Protein AF-A0A8T8HR46-F1 (afdb_monomer_lite)

Radius of gyration: 17.13 Å; chains: 1; bounding box: 36×14×49 Å

InterPro domains:
  IPR000883 Cytochrome c oxidase subunit I [PR01165] (3-28)
  IPR000883 Cytochrome c oxidase subunit I [PR01165] (50-63)
  IPR000883 Cytochrome c oxidase subunit I [PTHR10422] (2-63)
  IPR023616 Cytochrome c oxidase-like, subunit I domain [PS50855] (1-63)
  IPR036927 Cytochrome c oxidase-like, subunit I superfamily [G3DSA:1.20.210.10] (1-63)
  IPR036927 Cytochrome c oxidase-like, subunit I superfamily [SSF81442] (2-63)

pLDDT: mean 93.07, std 5.1, range [70.88, 97.75]

Structure (mmCIF, N/CA/C/O backbone):
data_AF-A0A8T8HR46-F1
#
_entry.id   AF-A0A8T8HR46-F1
#
loop_
_atom_site.group_PDB
_atom_site.id
_atom_site.type_symbol
_atom_site.label_atom_id
_atom_site.label_alt_id
_atom_site.label_comp_id
_atom_si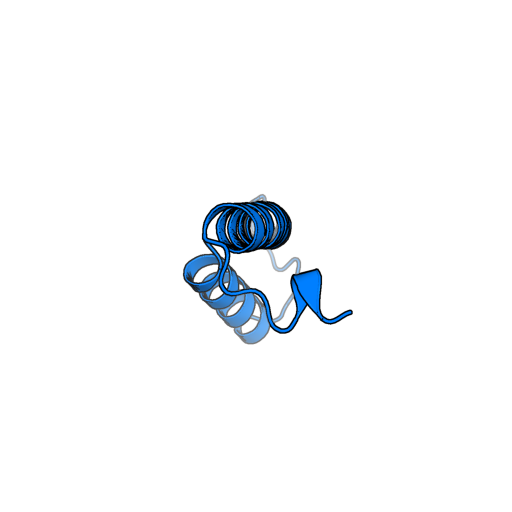te.label_asym_id
_atom_site.label_entity_id
_atom_site.label_seq_id
_atom_site.pdbx_PDB_ins_code
_atom_site.Cartn_x
_atom_site.Cartn_y
_atom_site.Cartn_z
_atom_site.occupancy
_atom_site.B_iso_or_equiv
_atom_site.auth_seq_id
_atom_site.auth_comp_id
_atom_site.auth_asym_id
_atom_site.auth_atom_id
_atom_site.pdbx_PDB_model_num
ATOM 1 N N . LEU A 1 1 ? 9.901 6.243 -21.628 1.00 70.88 1 LEU A N 1
ATOM 2 C CA . LEU A 1 1 ? 9.036 5.124 -21.187 1.00 70.88 1 LEU A CA 1
ATOM 3 C C . LEU A 1 1 ? 9.722 3.762 -21.313 1.00 70.88 1 LEU A C 1
ATOM 5 O O . LEU A 1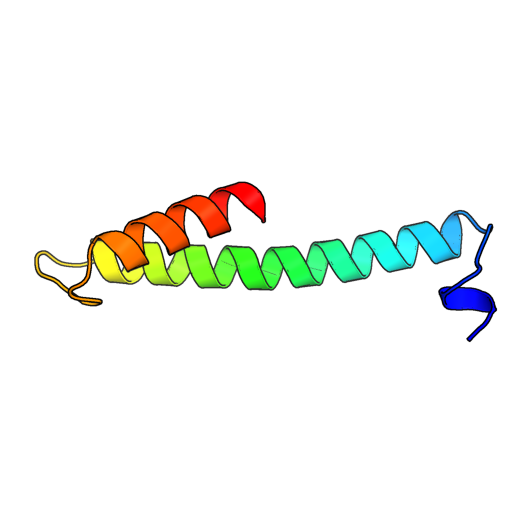 1 ? 9.808 3.067 -20.311 1.00 70.88 1 LEU A O 1
ATOM 9 N N . ASN A 1 2 ? 10.259 3.411 -22.491 1.00 82.00 2 ASN A N 1
ATOM 10 C CA . ASN A 1 2 ? 10.817 2.074 -22.770 1.00 82.00 2 ASN A CA 1
ATOM 11 C C . ASN A 1 2 ? 11.847 1.583 -21.745 1.00 82.00 2 ASN A C 1
ATOM 13 O O . ASN A 1 2 ? 11.770 0.439 -21.321 1.00 82.00 2 ASN A O 1
ATOM 17 N N . LYS A 1 3 ? 12.741 2.464 -21.275 1.00 84.38 3 LYS A N 1
ATOM 18 C CA . LYS A 1 3 ? 13.746 2.121 -20.258 1.00 84.38 3 LYS A CA 1
ATOM 19 C C . LYS A 1 3 ? 13.153 1.618 -18.934 1.00 84.38 3 LYS A C 1
ATOM 21 O O . LYS A 1 3 ? 13.795 0.818 -18.276 1.00 84.38 3 LYS A O 1
ATOM 26 N N . TRP A 1 4 ? 11.982 2.101 -18.523 1.00 88.06 4 TRP A N 1
ATOM 27 C CA . TRP A 1 4 ? 11.411 1.792 -17.206 1.00 88.06 4 TRP A CA 1
ATOM 28 C C . TRP A 1 4 ? 10.293 0.752 -17.285 1.00 88.06 4 TRP A C 1
ATOM 30 O O . TRP A 1 4 ? 10.226 -0.121 -16.433 1.00 88.06 4 TRP A O 1
ATOM 40 N N . LEU A 1 5 ? 9.446 0.812 -18.320 1.00 90.38 5 LEU A N 1
ATOM 41 C CA . LEU A 1 5 ? 8.325 -0.124 -18.484 1.00 90.38 5 LEU A CA 1
ATOM 42 C C . LEU A 1 5 ? 8.701 -1.412 -19.226 1.00 90.38 5 LEU A C 1
ATOM 44 O O . LEU A 1 5 ? 8.095 -2.447 -18.984 1.00 90.38 5 LEU A O 1
ATOM 48 N N . PHE A 1 6 ? 9.697 -1.363 -20.113 1.00 94.44 6 PHE A N 1
ATOM 49 C CA . PHE A 1 6 ? 10.131 -2.503 -20.929 1.00 94.44 6 PHE A CA 1
ATOM 50 C C . PHE 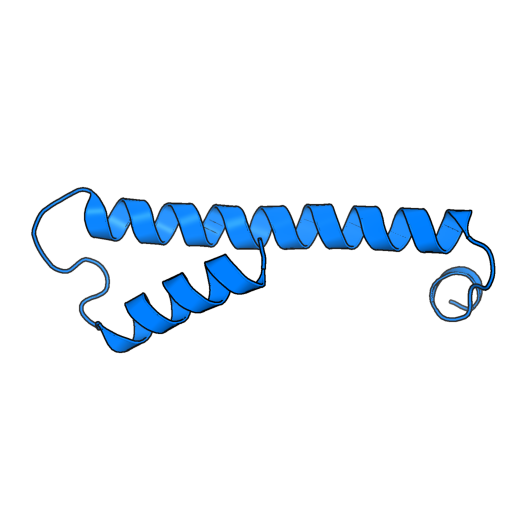A 1 6 ? 11.623 -2.805 -20.718 1.00 94.44 6 PHE A C 1
ATOM 52 O O . PHE A 1 6 ? 12.330 -3.184 -21.651 1.00 94.44 6 PHE A O 1
ATOM 59 N N . SER A 1 7 ? 12.127 -2.588 -19.496 1.00 90.62 7 SER A N 1
ATOM 60 C CA . SER A 1 7 ? 13.533 -2.840 -19.168 1.00 90.62 7 SER A CA 1
ATOM 61 C C . SER A 1 7 ? 13.832 -4.328 -19.059 1.00 90.62 7 SER A C 1
ATOM 63 O O . SER A 1 7 ? 13.094 -5.069 -18.417 1.00 90.62 7 SER A O 1
ATOM 65 N N . THR A 1 8 ? 14.976 -4.743 -19.590 1.00 93.38 8 THR A N 1
ATOM 66 C CA . THR A 1 8 ? 15.584 -6.058 -19.329 1.00 93.38 8 THR A CA 1
ATOM 67 C C . THR A 1 8 ? 16.845 -5.947 -18.466 1.00 93.38 8 THR A C 1
ATOM 69 O O . THR A 1 8 ? 17.465 -6.953 -18.127 1.00 93.38 8 THR A O 1
ATOM 72 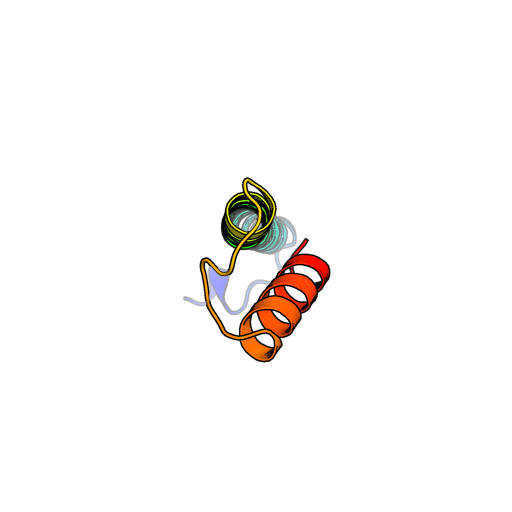N N . ASN A 1 9 ? 17.248 -4.727 -18.092 1.00 96.19 9 ASN A N 1
ATOM 73 C CA . ASN A 1 9 ? 18.439 -4.494 -17.287 1.00 96.19 9 ASN A CA 1
ATOM 74 C C . ASN A 1 9 ? 18.130 -4.715 -15.799 1.00 96.19 9 ASN A C 1
ATOM 76 O O . ASN A 1 9 ? 17.326 -3.995 -15.207 1.00 96.19 9 ASN A O 1
ATOM 80 N N . HIS A 1 10 ? 18.821 -5.671 -15.173 1.00 95.38 10 HIS A N 1
ATOM 81 C CA . HIS A 1 10 ? 18.631 -6.026 -13.762 1.00 95.38 10 HIS A CA 1
ATOM 82 C C . HIS A 1 10 ? 18.861 -4.856 -12.793 1.00 95.38 10 HIS A C 1
ATOM 84 O O . HIS A 1 10 ? 18.272 -4.844 -11.717 1.00 95.38 10 HIS A O 1
ATOM 90 N N . LYS A 1 11 ? 19.681 -3.859 -13.157 1.00 95.75 11 LYS A N 1
ATOM 91 C CA . LYS A 1 11 ? 19.907 -2.673 -12.315 1.00 95.75 11 LYS A CA 1
ATOM 92 C C . LYS A 1 11 ? 18.683 -1.768 -12.284 1.00 95.75 11 LYS A C 1
ATOM 94 O O . LYS A 1 11 ? 18.253 -1.367 -11.210 1.00 95.75 11 LYS A O 1
ATOM 99 N N . ASP A 1 12 ? 18.107 -1.491 -13.452 1.00 93.69 12 ASP A N 1
ATOM 100 C CA . ASP A 1 12 ? 16.905 -0.663 -13.562 1.00 93.69 12 ASP A CA 1
ATOM 101 C C . ASP A 1 12 ? 15.731 -1.365 -12.857 1.00 93.69 12 ASP A C 1
ATOM 103 O O . ASP A 1 12 ? 15.057 -0.761 -12.022 1.00 93.69 12 ASP A O 1
ATOM 107 N N . ILE A 1 13 ? 15.559 -2.672 -13.089 1.00 95.88 13 ILE A N 1
ATOM 108 C CA . ILE A 1 13 ? 14.552 -3.488 -12.394 1.00 95.88 13 ILE A CA 1
ATOM 109 C C . ILE A 1 13 ? 14.787 -3.457 -10.876 1.00 95.88 13 ILE A C 1
ATOM 111 O O . ILE A 1 13 ? 13.865 -3.151 -10.126 1.00 95.88 13 ILE A O 1
ATOM 115 N N . GLY A 1 14 ? 16.017 -3.687 -10.407 1.00 96.94 14 GLY A N 1
ATOM 116 C CA . GLY A 1 14 ? 16.350 -3.648 -8.980 1.00 96.94 14 GLY A CA 1
ATOM 117 C C . GLY A 1 14 ? 16.024 -2.304 -8.322 1.00 96.94 14 GLY A C 1
ATOM 118 O O . GLY A 1 14 ? 15.459 -2.276 -7.229 1.00 96.94 14 GLY A O 1
ATOM 119 N N . THR A 1 15 ? 16.288 -1.185 -9.005 1.00 95.69 15 THR A N 1
ATOM 120 C CA . THR A 1 15 ? 15.892 0.140 -8.498 1.00 95.69 15 THR A CA 1
ATOM 121 C C . THR A 1 15 ? 14.375 0.309 -8.409 1.00 95.69 15 THR A C 1
ATOM 123 O O . THR A 1 15 ? 13.893 0.869 -7.427 1.00 95.69 15 THR A O 1
ATOM 126 N N . LEU A 1 16 ? 13.608 -0.229 -9.364 1.00 96.56 16 LEU A N 1
ATOM 127 C CA . LEU A 1 16 ? 12.142 -0.209 -9.312 1.00 96.56 16 LEU A CA 1
ATOM 128 C C . LEU A 1 16 ? 11.597 -1.040 -8.142 1.00 96.56 16 LEU A C 1
ATOM 130 O O . LEU A 1 16 ? 10.707 -0.568 -7.436 1.00 96.56 16 LEU A O 1
ATOM 134 N N . TYR A 1 17 ? 12.160 -2.226 -7.885 1.00 97.06 17 TYR A N 1
ATOM 135 C CA . TYR A 1 17 ? 11.804 -3.037 -6.712 1.00 97.06 17 TYR A CA 1
ATOM 136 C C . TYR A 1 17 ? 12.101 -2.309 -5.402 1.00 97.06 17 TYR A C 1
ATOM 138 O O . TYR A 1 17 ? 11.288 -2.351 -4.484 1.00 97.06 17 TYR A O 1
ATOM 146 N N . PHE A 1 18 ? 13.236 -1.612 -5.314 1.00 97.31 18 PHE A N 1
ATOM 147 C CA . PHE A 1 18 ? 13.591 -0.853 -4.117 1.00 97.31 18 PHE A CA 1
ATOM 148 C C . PHE A 1 18 ? 12.629 0.313 -3.865 1.00 97.31 18 PHE A C 1
ATOM 150 O O . PHE A 1 18 ? 12.164 0.499 -2.742 1.00 97.31 18 PHE A O 1
ATOM 157 N N . ILE A 1 19 ? 12.284 1.065 -4.915 1.00 97.00 19 ILE A N 1
ATOM 158 C CA . ILE A 1 19 ? 11.312 2.163 -4.826 1.00 97.00 19 ILE A CA 1
ATOM 159 C C . ILE A 1 19 ? 9.942 1.626 -4.400 1.00 97.00 19 ILE A C 1
ATOM 161 O O . ILE A 1 19 ? 9.322 2.180 -3.491 1.00 97.00 19 ILE A O 1
ATOM 165 N N . PHE A 1 20 ? 9.486 0.533 -5.016 1.00 97.06 20 PHE A N 1
ATOM 166 C CA . PHE A 1 20 ? 8.221 -0.099 -4.653 1.00 97.06 20 PHE A CA 1
ATOM 167 C C . PHE A 1 20 ? 8.235 -0.616 -3.212 1.00 97.06 20 PHE A C 1
ATOM 169 O O . PHE A 1 20 ? 7.304 -0.337 -2.465 1.00 97.06 20 PHE A O 1
ATOM 176 N N . GLY A 1 21 ? 9.302 -1.300 -2.796 1.00 96.75 21 GLY A N 1
ATOM 177 C CA . GLY A 1 21 ? 9.448 -1.819 -1.437 1.00 96.75 21 GLY A CA 1
ATOM 178 C C . GLY A 1 21 ? 9.465 -0.712 -0.383 1.00 96.75 21 GLY A C 1
ATOM 179 O O . GLY A 1 21 ? 8.784 -0.821 0.631 1.00 96.75 21 GLY A O 1
ATOM 180 N N . MET A 1 22 ? 10.172 0.393 -0.637 1.00 97.19 22 MET A N 1
ATOM 181 C CA . MET A 1 22 ? 10.169 1.554 0.259 1.00 97.19 22 MET A CA 1
ATOM 182 C C . MET A 1 22 ? 8.774 2.187 0.360 1.00 97.19 22 MET A C 1
ATOM 184 O O . MET A 1 22 ? 8.328 2.524 1.457 1.00 97.19 22 MET A O 1
ATOM 188 N N . TRP A 1 23 ? 8.063 2.321 -0.763 1.00 97.75 23 TRP A N 1
ATOM 189 C CA . TRP A 1 23 ? 6.701 2.854 -0.777 1.00 97.75 23 TRP A CA 1
ATOM 190 C C . TRP A 1 23 ? 5.710 1.932 -0.055 1.00 97.75 23 TRP A C 1
ATOM 192 O O . TRP A 1 23 ? 4.976 2.389 0.821 1.00 97.75 23 TRP A O 1
ATOM 202 N N . ALA A 1 24 ? 5.735 0.633 -0.359 1.00 96.88 24 ALA A N 1
ATOM 203 C CA . ALA A 1 24 ? 4.909 -0.376 0.300 1.00 96.88 24 ALA A CA 1
ATOM 204 C C . ALA A 1 24 ? 5.193 -0.422 1.810 1.00 96.88 24 ALA A C 1
ATOM 206 O O . ALA A 1 24 ? 4.259 -0.434 2.606 1.00 96.88 24 ALA A O 1
ATOM 207 N N . GLY A 1 25 ? 6.462 -0.318 2.216 1.00 96.06 25 GLY A N 1
ATOM 208 C CA . GLY A 1 25 ? 6.863 -0.230 3.620 1.00 96.06 25 GLY A CA 1
ATOM 209 C C . GLY A 1 25 ? 6.308 1.002 4.346 1.00 96.06 25 GLY A C 1
ATOM 210 O O . GLY A 1 25 ? 5.848 0.906 5.488 1.00 96.06 25 GLY A O 1
ATOM 211 N N . MET A 1 26 ? 6.278 2.167 3.689 1.00 96.62 26 MET A N 1
ATOM 212 C CA . MET A 1 26 ? 5.620 3.361 4.242 1.00 96.62 26 MET A CA 1
ATOM 213 C C . MET A 1 26 ? 4.108 3.153 4.408 1.00 96.62 26 MET A C 1
ATOM 215 O O . MET A 1 26 ? 3.551 3.500 5.449 1.00 96.62 26 MET A O 1
ATOM 219 N N . VAL A 1 27 ? 3.444 2.527 3.432 1.00 97.12 27 VAL A N 1
ATOM 220 C CA . VAL A 1 27 ? 2.014 2.194 3.535 1.00 97.12 27 VAL A CA 1
ATOM 221 C C . VAL A 1 27 ? 1.766 1.200 4.673 1.00 97.12 27 VAL A C 1
ATOM 223 O O . VAL A 1 27 ? 0.918 1.450 5.531 1.00 97.12 27 VAL A O 1
ATOM 226 N N . GLY A 1 28 ? 2.542 0.121 4.754 1.00 96.94 28 GLY A N 1
ATOM 227 C CA . GLY A 1 28 ? 2.410 -0.885 5.803 1.00 96.94 28 GLY A CA 1
ATOM 228 C C . GLY A 1 28 ? 2.660 -0.314 7.200 1.00 96.94 28 GLY A C 1
ATOM 229 O O . GLY A 1 28 ? 1.865 -0.546 8.110 1.00 96.94 28 GLY A O 1
ATOM 230 N N . SER A 1 29 ? 3.698 0.503 7.386 1.00 96.06 29 SER A N 1
ATOM 231 C CA . SER A 1 29 ? 3.955 1.167 8.675 1.00 96.06 29 SER A CA 1
ATOM 232 C C . SER A 1 29 ? 2.828 2.118 9.098 1.00 96.06 29 SER A C 1
ATOM 234 O O . SER A 1 29 ? 2.465 2.133 10.277 1.00 96.06 29 SER A O 1
ATOM 236 N N . SER A 1 30 ? 2.205 2.835 8.156 1.00 96.00 30 SER A N 1
ATOM 237 C CA . SER A 1 30 ? 1.046 3.688 8.455 1.00 96.00 30 SER A CA 1
ATOM 238 C C . SER A 1 30 ? -0.147 2.880 8.987 1.00 96.00 30 SER A C 1
ATOM 240 O O . SER A 1 30 ? -0.764 3.272 9.978 1.00 96.00 30 SER A O 1
ATOM 242 N N . MET A 1 31 ? -0.406 1.697 8.417 1.00 95.88 31 MET A N 1
ATOM 243 C CA . MET A 1 31 ? -1.450 0.781 8.894 1.00 95.88 31 MET A CA 1
ATOM 244 C C . MET A 1 31 ? -1.115 0.216 10.279 1.00 95.88 31 MET A C 1
ATOM 246 O O . MET A 1 31 ? -1.990 0.158 11.141 1.00 95.88 31 MET A O 1
ATOM 250 N N . SER A 1 32 ? 0.159 -0.118 10.536 1.00 95.44 32 SER A N 1
ATOM 251 C CA . SER A 1 32 ? 0.622 -0.519 11.876 1.00 95.44 32 SER A CA 1
ATOM 252 C C . SER A 1 32 ? 0.299 0.543 12.922 1.00 95.44 32 SER A C 1
ATOM 254 O O . SER A 1 32 ? -0.069 0.220 14.051 1.00 95.44 32 SER A O 1
ATOM 256 N N . TRP A 1 33 ? 0.438 1.819 12.559 1.00 95.44 33 TRP A N 1
ATOM 257 C CA . TRP A 1 33 ? 0.170 2.907 13.485 1.00 95.44 33 TRP A CA 1
ATOM 258 C C . TRP A 1 33 ? -1.320 3.033 13.806 1.00 95.44 33 TRP A C 1
ATOM 260 O O . TRP A 1 33 ? -1.666 3.164 14.977 1.00 95.44 33 TRP A O 1
ATOM 270 N N . ILE A 1 34 ? -2.195 2.887 12.807 1.00 94.00 34 ILE A N 1
ATOM 271 C CA . ILE A 1 34 ? -3.654 2.874 13.003 1.00 94.00 34 ILE A CA 1
ATOM 272 C C . ILE A 1 34 ? -4.070 1.747 13.959 1.00 94.00 34 ILE A C 1
ATOM 274 O O . ILE A 1 34 ? -4.819 1.992 14.901 1.00 94.00 34 ILE A O 1
ATOM 278 N N . ILE A 1 35 ? -3.526 0.538 13.781 1.00 94.31 35 ILE A N 1
ATOM 279 C CA . ILE A 1 35 ? -3.799 -0.608 14.669 1.00 94.31 35 ILE A CA 1
ATOM 280 C C . ILE A 1 35 ? -3.389 -0.288 16.114 1.00 94.31 35 ILE A C 1
ATOM 282 O O . ILE A 1 35 ? -4.120 -0.582 17.056 1.00 94.31 35 ILE A O 1
ATOM 286 N N . ARG A 1 36 ? -2.227 0.348 16.304 1.00 94.44 36 ARG A N 1
ATOM 287 C CA . ARG A 1 36 ? -1.746 0.740 17.639 1.00 94.44 36 ARG A CA 1
ATOM 288 C C . ARG A 1 36 ? -2.592 1.842 18.269 1.00 94.44 36 ARG A C 1
ATOM 290 O O . ARG A 1 36 ? -2.722 1.848 19.486 1.00 94.44 36 ARG A O 1
ATOM 297 N N . ILE A 1 37 ? -3.137 2.761 17.473 1.00 93.38 37 ILE A N 1
ATOM 298 C CA . ILE A 1 37 ? -4.047 3.804 17.963 1.00 93.38 37 ILE A CA 1
ATOM 299 C C . ILE A 1 37 ? -5.354 3.172 18.454 1.00 93.38 37 ILE A C 1
ATOM 301 O O . ILE A 1 37 ? -5.791 3.506 19.552 1.00 93.38 37 ILE A O 1
ATOM 305 N N . GLU A 1 38 ? -5.922 2.219 17.706 1.00 90.31 38 GLU A N 1
ATOM 306 C CA . GLU A 1 38 ? -7.128 1.485 18.126 1.00 90.31 38 GLU A CA 1
ATOM 307 C C . GLU A 1 38 ? -6.899 0.722 19.440 1.00 90.31 38 GLU A C 1
ATOM 309 O O . GLU A 1 38 ? -7.737 0.742 20.333 1.00 90.31 38 GLU A O 1
ATOM 314 N N . LEU A 1 39 ? -5.732 0.088 19.594 1.00 92.62 39 LEU A N 1
ATOM 315 C CA . LEU A 1 39 ? -5.379 -0.688 20.790 1.00 92.62 39 LEU A CA 1
ATOM 316 C C . LEU A 1 39 ? -4.822 0.160 21.949 1.00 92.62 39 LEU A C 1
ATOM 318 O O . LEU A 1 39 ? -4.521 -0.383 23.012 1.00 92.62 39 LEU A O 1
ATOM 322 N N . GLY A 1 40 ? -4.635 1.469 21.760 1.00 91.75 40 GLY A N 1
ATOM 323 C CA . GLY A 1 40 ? -3.965 2.343 22.729 1.00 91.75 40 GLY A CA 1
ATOM 324 C C . GLY A 1 40 ? -4.803 2.672 23.968 1.00 91.75 40 GLY A C 1
ATOM 325 O O . GLY A 1 40 ? -4.247 3.034 25.005 1.00 91.75 40 GLY A O 1
ATOM 326 N N . GLN A 1 41 ? -6.126 2.541 23.881 1.00 88.75 41 GLN A N 1
ATOM 327 C CA . GLN A 1 41 ? -7.057 2.769 24.985 1.00 88.75 41 GLN A CA 1
ATOM 328 C C . GLN A 1 41 ? -8.283 1.855 24.847 1.00 88.75 41 GLN A C 1
ATOM 330 O O . GLN A 1 41 ? -8.665 1.519 23.730 1.00 88.75 41 GLN A O 1
ATOM 335 N N . PRO A 1 42 ? -8.920 1.443 25.955 1.00 82.06 42 PRO A N 1
ATOM 336 C CA . PRO A 1 42 ? -10.146 0.657 25.893 1.00 82.06 42 PRO A CA 1
ATOM 337 C C . PRO A 1 42 ? -11.315 1.503 25.362 1.00 82.06 42 PRO A C 1
ATOM 339 O O . PRO A 1 42 ? -11.624 2.560 25.909 1.00 82.06 42 PRO A O 1
ATOM 342 N N . GLY A 1 43 ? -11.988 1.005 24.325 1.00 82.62 43 GLY A N 1
ATOM 343 C CA . GLY A 1 43 ? -13.117 1.660 23.656 1.00 82.62 43 GLY A CA 1
ATOM 344 C C . GLY A 1 43 ? -12.902 1.753 22.139 1.00 82.62 43 GLY A C 1
ATOM 345 O O . GLY A 1 43 ? -11.761 1.700 21.692 1.00 82.62 43 GLY A O 1
ATOM 346 N N . PRO A 1 44 ? -13.972 1.858 21.331 1.00 82.44 44 PRO A N 1
ATOM 347 C CA . PRO A 1 44 ? -13.845 1.895 19.877 1.00 82.44 44 PRO A CA 1
ATOM 348 C C . PRO A 1 44 ? -13.324 3.252 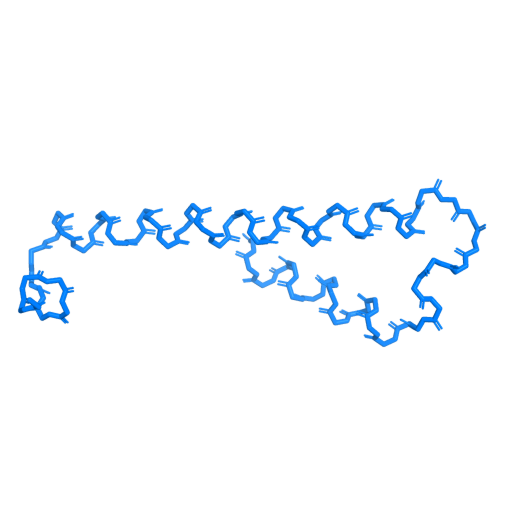19.386 1.00 82.44 44 PRO A C 1
ATOM 350 O O . PRO A 1 44 ? -13.950 4.281 19.656 1.00 82.44 44 PRO A O 1
ATOM 353 N N . PHE A 1 45 ? -12.234 3.257 18.615 1.00 84.06 45 PHE A N 1
ATOM 354 C CA . PHE A 1 45 ? -11.780 4.442 17.876 1.00 84.06 45 PHE A CA 1
ATOM 355 C C . PHE A 1 45 ? -12.314 4.430 16.433 1.00 84.06 45 PHE A C 1
ATOM 357 O O . PHE A 1 45 ? -12.870 5.431 15.981 1.00 84.06 45 PHE A O 1
ATOM 364 N N . ILE A 1 46 ? -12.252 3.290 15.736 1.00 88.19 46 ILE A N 1
ATOM 365 C CA . ILE A 1 46 ? -12.873 3.091 14.412 1.00 88.19 46 ILE A CA 1
ATOM 366 C C . ILE A 1 46 ? -14.374 2.778 14.537 1.00 88.19 46 ILE A C 1
ATOM 368 O O . ILE A 1 46 ? -15.167 3.189 13.690 1.00 88.19 46 ILE A O 1
ATOM 372 N N . GLY A 1 47 ? -14.777 2.028 15.568 1.00 87.06 47 GLY A N 1
ATOM 373 C CA . GLY A 1 47 ? -16.182 1.644 15.782 1.00 87.06 47 GLY A CA 1
ATOM 374 C C . GLY A 1 47 ? -16.741 0.630 14.779 1.00 87.06 47 GLY A C 1
ATOM 375 O O . GLY A 1 47 ? -17.955 0.447 14.712 1.00 87.06 47 GLY A O 1
ATOM 376 N N . ASN A 1 48 ? -15.875 -0.029 14.002 1.00 91.81 48 ASN A N 1
ATOM 377 C CA . ASN A 1 48 ? -16.245 -1.101 13.081 1.00 91.81 48 ASN A CA 1
ATOM 378 C C . ASN A 1 48 ? -15.168 -2.197 13.033 1.00 91.81 48 ASN A C 1
ATOM 380 O O . ASN A 1 48 ? -14.092 -2.014 12.455 1.00 91.81 48 ASN A O 1
ATOM 384 N N . ASP A 1 49 ? -15.515 -3.365 13.568 1.00 90.00 49 ASP A N 1
ATOM 385 C CA . ASP A 1 49 ? -14.617 -4.516 13.692 1.00 90.00 49 ASP A CA 1
ATOM 386 C C . ASP A 1 49 ? -14.195 -5.102 12.336 1.00 90.00 49 ASP A C 1
ATOM 388 O O . ASP A 1 49 ? -13.076 -5.593 12.183 1.00 90.00 49 ASP A O 1
ATOM 392 N N . GLN A 1 50 ? -15.053 -5.024 11.312 1.00 94.69 50 GLN A N 1
ATOM 393 C CA . GLN A 1 50 ? -14.711 -5.519 9.978 1.00 94.69 50 GLN A CA 1
ATOM 394 C C . GLN A 1 50 ? -13.617 -4.664 9.339 1.00 94.69 50 GLN A C 1
ATOM 396 O O . GLN A 1 50 ? -12.693 -5.199 8.727 1.00 94.69 50 GLN A 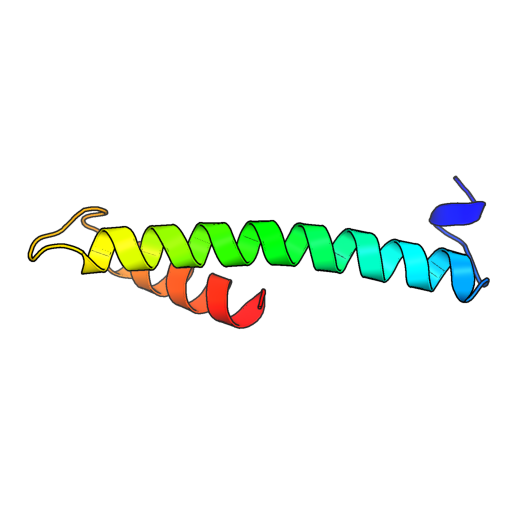O 1
ATOM 401 N N . ILE A 1 51 ? -13.693 -3.341 9.504 1.00 94.25 51 ILE A N 1
ATOM 402 C CA . ILE A 1 51 ? -12.666 -2.423 8.996 1.00 94.25 51 ILE A CA 1
ATOM 403 C C . ILE A 1 51 ? -11.343 -2.669 9.725 1.00 94.25 51 ILE A C 1
ATOM 405 O O . ILE A 1 51 ? -10.306 -2.762 9.069 1.00 94.25 51 ILE A O 1
ATOM 409 N N . TYR A 1 52 ? -11.375 -2.859 11.047 1.00 94.19 52 TYR A N 1
ATOM 410 C CA . TYR A 1 52 ? -10.184 -3.217 11.820 1.00 94.19 52 TYR A CA 1
ATOM 411 C C . TYR A 1 52 ? -9.528 -4.504 11.295 1.00 94.19 52 TYR A C 1
ATOM 413 O O . TYR A 1 52 ? -8.336 -4.510 10.983 1.00 94.19 52 TYR A O 1
ATOM 421 N N . ASN A 1 53 ? -10.309 -5.568 11.091 1.00 95.12 53 ASN A N 1
ATOM 422 C CA . ASN A 1 53 ? -9.794 -6.842 10.583 1.00 95.12 53 ASN A CA 1
ATOM 423 C C . ASN A 1 53 ? -9.220 -6.727 9.158 1.00 95.12 53 ASN A C 1
ATOM 425 O O . ASN A 1 53 ? -8.198 -7.347 8.845 1.00 95.12 53 ASN A O 1
ATOM 429 N N . VAL A 1 54 ? -9.824 -5.903 8.295 1.00 96.38 54 VAL A N 1
ATOM 430 C CA . VAL A 1 54 ? -9.289 -5.621 6.951 1.00 96.38 54 VAL A CA 1
ATOM 431 C C . VAL A 1 54 ? -7.965 -4.859 7.033 1.00 96.38 54 VAL A C 1
ATOM 433 O O . VAL A 1 54 ? -7.036 -5.188 6.303 1.00 96.38 54 VAL A O 1
ATOM 436 N N . ILE A 1 55 ? -7.832 -3.888 7.939 1.00 95.81 55 ILE A N 1
ATOM 437 C CA . ILE A 1 55 ? -6.578 -3.139 8.121 1.00 95.81 55 ILE A CA 1
ATOM 438 C C . ILE A 1 55 ? -5.467 -4.053 8.654 1.00 95.81 55 ILE A C 1
ATOM 440 O O . ILE A 1 55 ? -4.343 -3.999 8.154 1.00 95.81 55 ILE A O 1
ATOM 444 N N . VAL A 1 56 ? -5.769 -4.922 9.625 1.00 95.69 56 VAL A N 1
ATOM 445 C CA . VAL A 1 56 ? -4.798 -5.880 10.186 1.00 95.69 56 VAL A CA 1
ATOM 446 C C . VAL A 1 56 ? -4.307 -6.856 9.119 1.00 95.69 56 VAL A C 1
ATOM 448 O O . VAL A 1 56 ? -3.103 -7.073 8.983 1.00 95.69 56 VAL A O 1
ATOM 451 N N . THR A 1 57 ? -5.224 -7.416 8.331 1.00 96.81 57 THR A N 1
ATOM 452 C CA . THR A 1 57 ? -4.860 -8.342 7.250 1.00 96.81 57 THR A CA 1
ATOM 453 C C . THR A 1 57 ? -4.106 -7.634 6.126 1.00 96.81 57 THR A C 1
ATOM 455 O O . THR A 1 57 ? -3.089 -8.148 5.671 1.00 96.81 57 THR A O 1
ATOM 458 N N . ALA A 1 58 ? -4.522 -6.428 5.727 1.00 96.81 58 ALA A N 1
ATOM 459 C CA . ALA A 1 58 ? -3.805 -5.629 4.733 1.00 96.81 58 ALA A CA 1
ATOM 460 C C . ALA A 1 58 ? -2.375 -5.289 5.185 1.00 96.81 58 ALA A C 1
ATOM 462 O O . ALA A 1 58 ? -1.440 -5.441 4.400 1.00 96.81 58 ALA A O 1
ATOM 463 N N . HIS A 1 59 ? -2.184 -4.903 6.451 1.00 96.44 59 HIS A N 1
ATOM 464 C CA . HIS A 1 59 ? -0.857 -4.658 7.018 1.00 96.44 59 HIS A CA 1
ATOM 465 C C . HIS A 1 59 ? 0.044 -5.898 6.920 1.00 96.44 59 HIS A C 1
ATOM 467 O O . HIS A 1 59 ? 1.191 -5.773 6.499 1.00 96.44 59 HIS A O 1
ATOM 473 N N . ALA A 1 60 ? -0.489 -7.078 7.252 1.00 95.56 60 ALA A N 1
ATOM 474 C CA . ALA A 1 60 ? 0.246 -8.343 7.229 1.00 95.56 60 ALA A CA 1
ATOM 475 C C . ALA A 1 60 ? 0.586 -8.858 5.818 1.00 95.56 60 ALA A C 1
ATOM 477 O O . ALA A 1 60 ? 1.493 -9.667 5.679 1.00 95.56 60 ALA A O 1
ATOM 478 N N . PHE A 1 61 ? -0.142 -8.439 4.778 1.00 95.75 61 PHE A N 1
ATOM 479 C CA . PHE A 1 61 ? 0.188 -8.798 3.393 1.00 95.75 61 PHE A CA 1
ATOM 480 C C . PHE A 1 61 ? 1.166 -7.823 2.730 1.00 95.75 61 PHE A C 1
ATOM 482 O O . PHE A 1 61 ? 1.850 -8.200 1.781 1.00 95.75 61 PHE A O 1
ATOM 489 N N . ILE A 1 62 ? 1.189 -6.565 3.176 1.00 94.06 62 ILE A N 1
ATOM 490 C CA . ILE A 1 62 ? 2.051 -5.518 2.609 1.00 94.06 62 ILE A CA 1
ATOM 491 C C . ILE A 1 62 ? 3.468 -5.572 3.197 1.00 94.06 62 ILE A C 1
ATOM 493 O O . ILE A 1 62 ? 4.422 -5.241 2.491 1.00 94.06 62 ILE A O 1
ATOM 497 N N . MET A 1 63 ? 3.589 -5.948 4.474 1.00 91.06 63 MET A N 1
ATOM 498 C CA . MET A 1 63 ? 4.855 -6.064 5.210 1.00 91.06 63 MET A CA 1
ATOM 499 C C . MET A 1 63 ? 5.318 -7.512 5.286 1.00 91.06 63 MET A C 1
ATOM 501 O O . MET A 1 63 ? 6.536 -7.730 5.108 1.00 91.06 63 MET A O 1
#

Organism: NCBI:txid2822092

Sequence (63 aa):
LNKWLFSTNHKDIGTLYFIFGMWAGMVGSSMSWIIRIELGQPGPFIGNDQIYNVIVTAHAFIM

Secondary structure (DSSP, 8-state):
-HHHHS---HHHHHHHHHHHHHHHHHHHHHHHHHHHHHTTSSS-SS--HHHHHHHHHHHHHH-

Foldseek 3Di:
DCCQPVNPDPVSVVVVVVVLLVVLVVVLVVLVVVLCVCVVDPDGPPPDVVVSVVSVVSSVVSD